Protein AF-A0A2G6ZPL3-F1 (afdb_monomer_lite)

pLDDT: mean 75.91, std 15.2, range [48.44, 95.06]

Foldseek 3Di:
DVVVVVVVVVVVVVVVCVVVVVVVPPPPPPVPPFDDADPQWFFPRHHDDGPNPNRRVRSVVLVVLLVVLVVVLVVLVVVLVVVLVVLVVCVVVVVDDPVVSVVSVVVSVVVSVVSVVVSVVSSVNRD

Structure (mmCIF, N/CA/C/O backbone):
data_AF-A0A2G6ZPL3-F1
#
_entry.id   AF-A0A2G6ZPL3-F1
#
loop_
_atom_site.group_PDB
_atom_site.id
_atom_site.type_symbol
_atom_site.label_atom_id
_atom_site.label_alt_id
_atom_site.label_comp_id
_atom_site.label_asym_id
_atom_site.label_entity_id
_atom_site.label_seq_id
_atom_site.pdbx_PDB_ins_code
_atom_site.Cartn_x
_atom_site.Cartn_y
_atom_site.Cartn_z
_atom_site.occupancy
_atom_site.B_iso_or_equiv
_atom_site.auth_seq_id
_atom_site.auth_comp_id
_atom_site.auth_asym_id
_atom_site.auth_atom_id
_atom_site.pdbx_PDB_model_num
ATOM 1 N N . MET A 1 1 ? 60.387 -8.030 -65.014 1.00 51.41 1 MET A N 1
ATOM 2 C CA . MET A 1 1 ? 58.909 -7.873 -65.003 1.00 51.41 1 MET A CA 1
ATOM 3 C C . MET A 1 1 ? 58.119 -8.846 -64.112 1.00 51.41 1 MET A C 1
ATOM 5 O O . MET A 1 1 ? 57.005 -8.502 -63.753 1.00 51.41 1 MET A O 1
ATOM 9 N N . LYS A 1 2 ? 58.631 -10.016 -63.683 1.00 51.41 2 LYS A N 1
ATOM 10 C CA . LYS A 1 2 ? 57.826 -10.998 -62.907 1.00 51.41 2 LYS A CA 1
ATOM 11 C C . LYS A 1 2 ? 57.528 -10.635 -61.433 1.00 51.41 2 LYS A C 1
ATOM 13 O O . LYS A 1 2 ? 56.590 -11.180 -60.862 1.00 51.41 2 LYS A O 1
ATOM 18 N N . LYS A 1 3 ? 58.285 -9.718 -60.810 1.00 51.00 3 LYS A N 1
ATOM 19 C CA . LYS A 1 3 ? 58.108 -9.339 -59.386 1.00 51.00 3 LYS A CA 1
ATOM 20 C C . LYS A 1 3 ? 56.883 -8.444 -59.133 1.00 51.00 3 LYS A C 1
ATOM 22 O O . LYS A 1 3 ? 56.244 -8.581 -58.097 1.00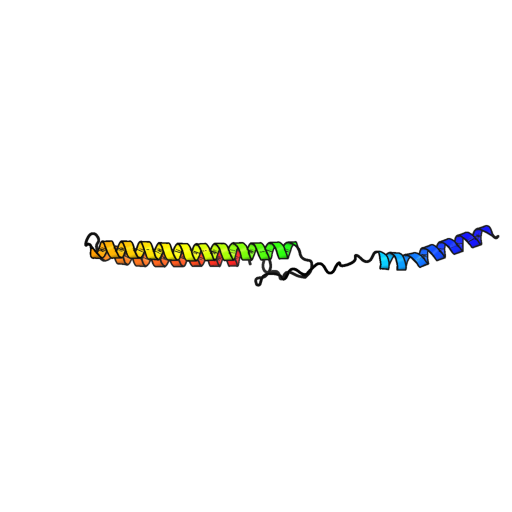 51.00 3 LYS A O 1
ATOM 27 N N . HIS A 1 4 ? 56.517 -7.587 -60.090 1.00 49.19 4 HIS A N 1
ATOM 28 C CA . HIS A 1 4 ? 55.353 -6.699 -59.961 1.00 49.19 4 HIS A CA 1
ATOM 29 C C . HIS A 1 4 ? 54.017 -7.442 -60.110 1.00 49.19 4 HIS A C 1
ATOM 31 O O . HIS A 1 4 ? 53.054 -7.095 -59.437 1.00 49.19 4 HIS A O 1
ATOM 37 N N . LEU A 1 5 ? 53.983 -8.524 -60.896 1.00 51.72 5 LEU A N 1
ATOM 38 C CA . LEU A 1 5 ? 52.775 -9.330 -61.113 1.00 51.72 5 LEU A CA 1
ATOM 39 C C . LEU A 1 5 ? 52.340 -10.124 -59.864 1.00 51.72 5 LEU A C 1
ATOM 41 O O . LEU A 1 5 ? 51.147 -10.299 -59.641 1.00 51.72 5 LEU A O 1
ATOM 45 N N . ARG A 1 6 ? 53.275 -10.548 -58.996 1.00 50.75 6 ARG A N 1
ATOM 46 C CA . ARG A 1 6 ? 52.929 -11.224 -57.725 1.00 50.75 6 ARG A CA 1
ATOM 47 C C . ARG A 1 6 ? 52.302 -10.284 -56.691 1.00 50.75 6 ARG A C 1
ATOM 49 O O . ARG A 1 6 ? 51.417 -10.712 -55.960 1.00 50.75 6 ARG A O 1
ATOM 56 N N . LYS A 1 7 ? 52.740 -9.020 -56.643 1.00 51.88 7 LYS A N 1
ATOM 57 C CA . LYS A 1 7 ? 52.257 -8.020 -55.671 1.00 51.88 7 LYS A CA 1
ATOM 58 C C . LYS A 1 7 ? 50.809 -7.588 -55.953 1.00 51.88 7 LYS A C 1
ATOM 60 O O . LYS A 1 7 ? 50.074 -7.258 -55.029 1.00 51.88 7 LYS A O 1
ATOM 65 N N . ILE A 1 8 ? 50.402 -7.639 -57.224 1.00 53.78 8 ILE A N 1
ATOM 66 C CA . ILE A 1 8 ? 49.030 -7.360 -57.671 1.00 53.78 8 ILE A CA 1
ATOM 67 C C . ILE A 1 8 ? 48.083 -8.492 -57.232 1.00 53.78 8 ILE A C 1
ATOM 69 O O . ILE A 1 8 ? 47.030 -8.217 -56.664 1.00 53.78 8 ILE A O 1
ATOM 73 N N . ASN A 1 9 ? 48.493 -9.760 -57.370 1.00 54.69 9 ASN A N 1
ATOM 74 C CA . ASN A 1 9 ? 47.683 -10.907 -56.933 1.00 54.69 9 ASN A CA 1
ATOM 75 C C . ASN A 1 9 ? 47.433 -10.949 -55.415 1.00 54.69 9 ASN A C 1
ATOM 77 O O . ASN A 1 9 ? 46.347 -11.335 -54.992 1.00 54.69 9 ASN A O 1
ATOM 81 N N . SER A 1 10 ? 48.400 -10.536 -54.587 1.00 55.47 10 SER A N 1
ATOM 82 C CA . SER A 1 10 ? 48.217 -10.495 -53.127 1.00 55.47 10 SER A CA 1
ATOM 83 C C . SER A 1 10 ? 47.252 -9.398 -52.665 1.00 55.47 10 SER A C 1
ATOM 85 O O . SER A 1 10 ? 46.570 -9.590 -51.665 1.00 55.47 10 SER A O 1
ATOM 87 N N . GLY A 1 11 ? 47.168 -8.275 -53.392 1.00 56.56 11 GLY A N 1
ATOM 88 C CA . GLY A 1 11 ? 46.232 -7.185 -53.085 1.00 56.56 11 GLY A CA 1
ATOM 89 C C . GLY A 1 11 ? 44.782 -7.525 -53.445 1.00 56.56 11 GLY A C 1
ATOM 90 O O . GLY A 1 11 ? 43.857 -7.175 -52.716 1.00 56.56 11 GLY A O 1
ATOM 91 N N . ILE A 1 12 ? 44.582 -8.277 -54.531 1.00 55.62 12 ILE A N 1
ATOM 92 C CA . ILE A 1 12 ? 43.256 -8.766 -54.938 1.00 55.62 12 ILE A CA 1
ATOM 93 C C . ILE A 1 12 ? 42.764 -9.847 -53.963 1.00 55.62 12 ILE A C 1
ATOM 95 O O . ILE A 1 12 ? 41.600 -9.831 -53.569 1.00 55.62 12 ILE A O 1
ATOM 99 N N . ALA A 1 13 ? 43.656 -10.729 -53.496 1.00 56.25 13 ALA A N 1
ATOM 100 C CA . ALA A 1 13 ? 43.330 -11.735 -52.484 1.00 56.25 13 ALA A CA 1
ATOM 101 C C . ALA A 1 13 ? 42.927 -11.113 -51.131 1.00 56.25 13 ALA A C 1
ATOM 103 O O . ALA A 1 13 ? 41.992 -11.591 -50.494 1.00 56.25 13 ALA A O 1
ATOM 104 N N . SER A 1 14 ? 43.577 -10.021 -50.709 1.00 58.16 14 SER A N 1
ATOM 105 C CA . SER A 1 14 ? 43.225 -9.320 -49.465 1.00 58.16 14 SER A CA 1
ATOM 106 C C . SER A 1 14 ? 41.901 -8.555 -49.551 1.00 58.16 14 SER A C 1
ATOM 108 O O . SER A 1 14 ? 41.171 -8.493 -48.567 1.00 58.16 14 SER A O 1
ATOM 110 N N . ILE A 1 15 ? 41.559 -8.008 -50.723 1.00 61.19 15 ILE A N 1
ATOM 111 C CA . ILE A 1 15 ? 40.279 -7.312 -50.942 1.00 61.19 15 ILE A CA 1
ATOM 112 C C . ILE A 1 15 ? 39.121 -8.317 -51.031 1.00 61.19 15 ILE A C 1
ATOM 114 O O . ILE A 1 15 ? 38.041 -8.051 -50.514 1.00 61.19 15 ILE A O 1
ATOM 118 N N . ALA A 1 16 ? 39.350 -9.498 -51.613 1.00 60.44 16 ALA A N 1
ATOM 119 C CA . ALA A 1 16 ? 38.356 -10.569 -51.678 1.00 60.44 16 ALA A CA 1
ATOM 120 C C . ALA A 1 16 ? 38.051 -11.207 -50.306 1.00 60.44 16 ALA A C 1
ATOM 122 O O . ALA A 1 16 ? 36.940 -11.688 -50.093 1.00 60.44 16 ALA A O 1
ATOM 123 N N . LEU A 1 17 ? 39.001 -11.181 -49.359 1.00 58.72 17 LEU A N 1
ATOM 124 C CA . LEU A 1 17 ? 38.780 -11.651 -47.984 1.00 58.72 17 LEU A CA 1
ATOM 125 C C . LEU A 1 17 ? 38.051 -10.637 -47.089 1.00 58.72 17 LEU A C 1
ATOM 127 O O . LEU A 1 17 ? 37.469 -11.036 -46.082 1.00 58.72 17 LEU A O 1
ATOM 131 N N . ALA A 1 18 ? 38.063 -9.348 -47.435 1.00 61.69 18 ALA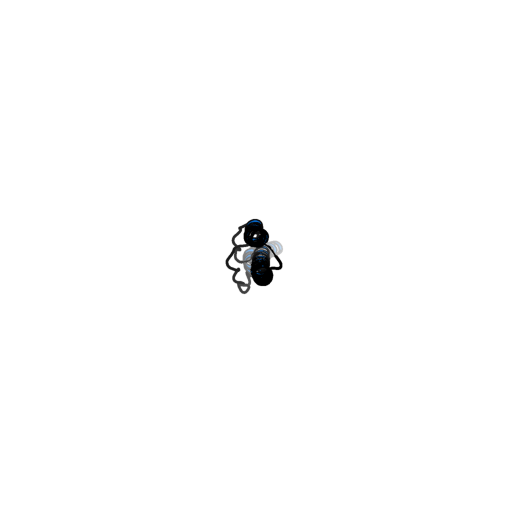 A N 1
ATOM 132 C CA . ALA A 1 18 ? 37.425 -8.294 -46.648 1.00 61.69 18 ALA A CA 1
ATOM 133 C C . ALA A 1 18 ? 35.905 -8.492 -46.44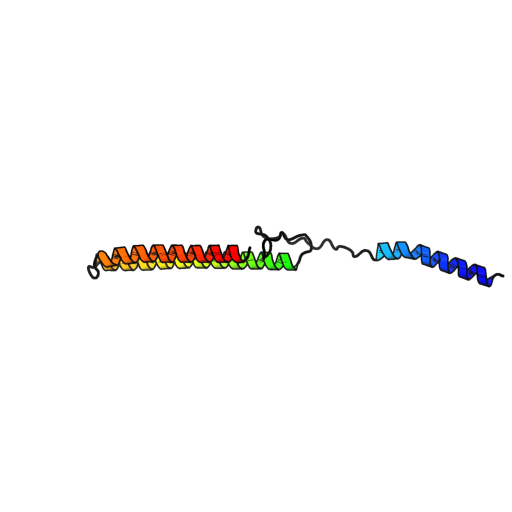0 1.00 61.69 18 ALA A C 1
ATOM 135 O O . ALA A 1 18 ? 35.468 -8.390 -45.295 1.00 61.69 18 ALA A O 1
ATOM 136 N N . PRO A 1 19 ? 35.084 -8.833 -47.458 1.00 62.38 19 PRO A N 1
ATOM 137 C CA . PRO A 1 19 ? 33.656 -9.080 -47.244 1.00 62.38 19 PRO A CA 1
ATOM 138 C C . PRO A 1 19 ? 33.390 -10.358 -46.438 1.00 62.38 19 PRO A C 1
ATOM 140 O O . PRO A 1 19 ? 32.460 -10.390 -45.641 1.00 62.38 19 PRO A O 1
ATOM 143 N N . VAL A 1 20 ? 34.228 -11.392 -46.578 1.00 63.47 20 VAL A N 1
ATOM 144 C CA . VAL A 1 20 ? 34.102 -12.641 -45.804 1.00 63.47 20 VAL A CA 1
ATOM 145 C C . VAL A 1 20 ? 34.439 -12.406 -44.333 1.00 63.47 20 VAL A C 1
ATOM 147 O O . VAL A 1 20 ? 33.736 -12.901 -43.459 1.00 63.47 20 VAL A O 1
ATOM 150 N N . ALA A 1 21 ? 35.464 -11.600 -44.048 1.00 61.91 21 ALA A N 1
ATOM 151 C CA . ALA A 1 21 ? 35.793 -11.177 -42.692 1.00 61.91 21 ALA A CA 1
ATOM 152 C C . ALA A 1 21 ? 34.707 -10.269 -42.090 1.00 61.91 21 ALA A C 1
ATOM 154 O O . ALA A 1 21 ? 34.434 -10.376 -40.902 1.00 61.91 21 ALA A O 1
ATOM 155 N N . LEU A 1 22 ? 34.051 -9.427 -42.898 1.00 60.91 22 LEU A N 1
ATOM 156 C CA . LEU A 1 22 ? 32.946 -8.573 -42.448 1.00 60.91 22 LEU A CA 1
ATOM 157 C C . LEU A 1 22 ? 31.685 -9.386 -42.103 1.00 60.91 22 LEU A C 1
ATOM 159 O O . LEU A 1 22 ? 30.995 -9.063 -41.142 1.00 60.91 22 LEU A O 1
ATOM 163 N N . ILE A 1 23 ? 31.413 -10.460 -42.854 1.00 61.31 23 ILE A N 1
ATOM 164 C CA . ILE A 1 23 ? 30.313 -11.398 -42.579 1.00 61.31 23 ILE A CA 1
ATOM 165 C C . ILE A 1 23 ? 30.663 -12.317 -41.400 1.00 61.31 23 ILE A C 1
ATOM 167 O O . ILE A 1 23 ? 29.806 -12.592 -40.574 1.00 61.31 23 ILE A O 1
ATOM 171 N N . ALA A 1 24 ? 31.917 -12.755 -41.261 1.00 61.03 24 ALA A N 1
ATOM 172 C CA . ALA A 1 24 ? 32.365 -13.550 -40.113 1.00 61.03 24 ALA A CA 1
ATOM 173 C C . ALA A 1 24 ? 32.475 -12.728 -38.814 1.00 61.03 24 ALA A C 1
ATOM 175 O O . ALA A 1 24 ? 32.397 -13.288 -37.724 1.00 61.03 24 ALA A O 1
ATOM 176 N N . ALA A 1 25 ? 32.643 -11.407 -38.929 1.00 57.94 25 ALA A N 1
ATOM 177 C CA . ALA A 1 25 ? 32.632 -10.455 -37.822 1.00 57.94 25 ALA A CA 1
ATOM 178 C C . ALA A 1 25 ? 31.235 -9.884 -37.534 1.00 57.94 25 ALA A C 1
ATOM 180 O O . ALA A 1 25 ? 31.118 -8.961 -36.725 1.00 57.94 25 ALA A O 1
ATOM 181 N N . SER A 1 26 ? 30.172 -10.415 -38.156 1.00 49.84 26 SER A N 1
ATOM 182 C CA . SER A 1 26 ? 28.824 -10.136 -37.669 1.00 49.84 26 SER A CA 1
ATOM 183 C C . SER A 1 26 ? 28.771 -10.575 -36.204 1.00 49.84 26 SER A C 1
ATOM 185 O O . SER A 1 26 ? 29.092 -11.739 -35.932 1.00 49.84 26 SER A O 1
ATOM 187 N N . PRO A 1 27 ? 28.411 -9.691 -35.255 1.00 56.69 27 PRO A N 1
ATOM 188 C CA . PRO A 1 27 ? 28.210 -10.116 -33.886 1.00 56.69 27 PRO A CA 1
ATOM 189 C C . PRO A 1 27 ? 27.131 -11.185 -33.953 1.00 56.69 27 PRO A C 1
ATOM 191 O O . PRO A 1 27 ? 26.015 -10.921 -34.402 1.00 56.69 27 PRO A O 1
ATOM 194 N N . ALA A 1 28 ? 27.493 -12.416 -33.597 1.00 55.31 28 ALA A N 1
ATOM 195 C CA . ALA A 1 28 ? 26.512 -13.451 -33.380 1.00 55.31 28 ALA A CA 1
ATOM 196 C C . ALA A 1 28 ? 25.587 -12.892 -32.301 1.00 55.31 28 ALA A C 1
ATOM 198 O O . ALA A 1 28 ? 25.949 -12.853 -31.123 1.00 55.31 28 ALA A O 1
ATOM 199 N N . PHE A 1 29 ? 24.415 -12.407 -32.713 1.00 53.38 29 PHE A N 1
ATOM 200 C CA . PHE A 1 29 ? 23.262 -12.307 -31.846 1.00 53.38 29 PHE A CA 1
ATOM 201 C C . PHE A 1 29 ? 22.975 -13.747 -31.446 1.00 53.38 29 PHE A C 1
ATOM 203 O O . PHE A 1 29 ? 22.200 -14.458 -32.080 1.00 53.38 29 PHE A O 1
ATOM 210 N N . SER A 1 30 ? 23.716 -14.208 -30.436 1.00 48.44 30 SER A N 1
ATOM 211 C CA . SER A 1 30 ? 23.308 -15.302 -29.588 1.00 48.44 30 SER A CA 1
ATOM 212 C C . SER A 1 30 ? 21.866 -14.971 -29.267 1.00 48.44 30 SER A C 1
ATOM 214 O O . SER A 1 30 ? 21.611 -13.918 -28.675 1.00 48.44 30 SER A O 1
ATOM 216 N N . ALA A 1 31 ? 20.939 -15.780 -29.782 1.00 56.44 31 ALA A N 1
ATOM 217 C CA . ALA A 1 31 ? 19.546 -15.762 -29.385 1.00 56.44 31 ALA A CA 1
ATOM 218 C C . ALA A 1 31 ? 19.545 -16.126 -27.901 1.00 56.44 31 ALA A C 1
ATOM 220 O O . ALA A 1 31 ? 19.390 -17.281 -27.506 1.00 56.44 31 ALA A O 1
ATOM 221 N N . LEU A 1 32 ? 19.902 -15.131 -27.095 1.00 54.31 32 LEU A N 1
ATOM 222 C CA . LEU A 1 32 ? 20.017 -15.232 -25.668 1.00 54.31 32 LEU A CA 1
ATOM 223 C C . LEU A 1 32 ? 18.598 -15.553 -25.216 1.00 54.31 32 LEU A C 1
ATOM 225 O O . LEU A 1 32 ? 17.680 -14.868 -25.675 1.00 54.31 32 LEU A O 1
ATOM 229 N N . PRO A 1 33 ? 18.400 -16.598 -24.396 1.00 59.53 33 PRO A N 1
ATOM 230 C CA . PRO A 1 33 ? 17.085 -16.957 -23.895 1.00 59.53 33 PRO A CA 1
ATOM 231 C C . PRO A 1 33 ? 16.332 -15.694 -23.482 1.00 59.53 33 PRO A C 1
ATOM 233 O O . PRO A 1 33 ? 16.777 -14.954 -22.603 1.00 59.53 33 PRO A O 1
ATOM 236 N N . THR A 1 34 ? 15.248 -15.397 -24.194 1.00 59.22 34 THR A N 1
ATOM 237 C CA . THR A 1 34 ? 14.510 -14.149 -24.031 1.00 59.22 34 THR A CA 1
ATOM 238 C C . THR A 1 34 ? 13.781 -14.233 -22.703 1.00 59.22 34 THR A C 1
ATOM 240 O O . THR A 1 34 ? 12.797 -14.964 -22.565 1.00 59.22 34 THR A O 1
ATOM 243 N N . ILE A 1 35 ? 14.291 -13.533 -21.695 1.00 63.81 35 ILE A N 1
ATOM 244 C CA . ILE A 1 35 ? 13.603 -13.422 -20.415 1.00 63.81 35 ILE A CA 1
ATOM 245 C C . ILE A 1 35 ? 12.344 -12.603 -20.677 1.00 63.81 35 ILE A C 1
ATOM 247 O O . ILE A 1 35 ? 12.426 -11.445 -21.089 1.00 63.81 35 ILE A O 1
ATOM 251 N N . GLN A 1 36 ? 11.179 -13.221 -20.487 1.00 67.31 36 GLN A N 1
ATOM 252 C CA . GLN A 1 36 ? 9.911 -12.535 -20.689 1.00 67.31 36 GLN A CA 1
ATOM 253 C C . GLN A 1 36 ? 9.801 -11.393 -19.673 1.00 67.31 36 GLN A C 1
ATOM 255 O O . GLN A 1 36 ? 9.872 -11.649 -18.466 1.00 67.31 36 GLN A O 1
ATOM 260 N N . PRO A 1 37 ? 9.637 -10.141 -20.126 1.00 66.25 37 PRO A N 1
ATOM 261 C CA . PRO A 1 37 ? 9.502 -9.033 -19.207 1.00 66.25 37 PRO A CA 1
ATOM 262 C C . PRO A 1 37 ? 8.192 -9.149 -18.420 1.00 66.25 37 PRO A C 1
ATOM 264 O O . PRO A 1 37 ? 7.167 -9.564 -18.974 1.00 66.25 37 PRO A O 1
ATOM 267 N N . PRO A 1 38 ? 8.197 -8.789 -17.128 1.00 65.56 38 PRO A N 1
ATOM 268 C CA . PRO A 1 38 ? 6.983 -8.776 -16.331 1.00 65.56 38 PRO A CA 1
ATOM 269 C C . PRO A 1 38 ? 5.956 -7.788 -16.906 1.00 65.56 38 PRO A C 1
ATOM 271 O O . PRO A 1 38 ? 6.303 -6.722 -17.421 1.00 65.56 38 PRO A O 1
ATOM 274 N N . ALA A 1 39 ? 4.672 -8.142 -16.805 1.00 63.53 39 ALA A N 1
ATOM 275 C CA . ALA A 1 39 ? 3.578 -7.269 -17.217 1.00 63.53 39 ALA A CA 1
ATOM 276 C C . ALA A 1 39 ? 3.614 -5.979 -16.375 1.00 63.53 39 ALA A C 1
ATOM 278 O O . ALA A 1 39 ? 3.422 -6.031 -15.162 1.00 63.53 39 ALA A O 1
ATOM 279 N N . GLY A 1 40 ? 3.898 -4.832 -17.005 1.00 61.69 40 GLY A N 1
ATOM 280 C CA . GLY A 1 40 ? 3.999 -3.543 -16.303 1.00 61.69 40 GLY A CA 1
ATOM 281 C C . GLY A 1 40 ? 5.051 -2.554 -16.819 1.00 61.69 40 GLY A C 1
ATOM 282 O O . GLY A 1 40 ? 5.093 -1.432 -16.308 1.00 61.69 40 GLY A O 1
ATOM 283 N N . GLY A 1 41 ? 5.859 -2.927 -17.820 1.00 66.69 41 GLY A N 1
ATOM 284 C CA . GLY A 1 41 ? 6.888 -2.053 -18.408 1.00 66.69 41 GLY A CA 1
ATOM 285 C C . GLY A 1 41 ? 8.117 -1.858 -17.510 1.00 66.69 41 GLY A C 1
ATOM 286 O O . GLY A 1 41 ? 8.147 -2.325 -16.369 1.00 66.69 41 GLY A O 1
ATOM 287 N N . SER A 1 42 ? 9.146 -1.184 -18.026 1.00 64.31 42 SER A N 1
ATOM 288 C CA . SER A 1 42 ? 10.327 -0.794 -17.248 1.00 64.31 42 SER A CA 1
ATOM 289 C C . SER A 1 42 ? 10.037 0.419 -16.352 1.00 64.31 42 SER A C 1
ATOM 291 O O . SER A 1 42 ? 8.947 1.000 -16.369 1.00 64.31 42 SER A O 1
ATOM 293 N N . ILE A 1 43 ? 11.013 0.784 -15.518 1.00 63.25 43 ILE A N 1
ATOM 294 C CA . ILE A 1 43 ? 10.962 2.023 -14.731 1.00 63.25 43 ILE A CA 1
ATOM 295 C C . ILE A 1 43 ? 10.984 3.224 -15.687 1.00 63.25 43 ILE A C 1
ATOM 297 O O . ILE A 1 43 ? 11.825 3.269 -16.584 1.00 63.25 43 ILE A O 1
ATOM 301 N N . GLY A 1 44 ? 10.069 4.180 -15.490 1.00 65.25 44 GLY A N 1
ATOM 302 C CA . GLY A 1 44 ? 9.905 5.355 -16.359 1.00 65.25 44 GLY A CA 1
ATOM 303 C C . GLY A 1 44 ? 8.995 5.143 -17.576 1.00 65.25 44 GLY A C 1
ATOM 304 O O . GLY A 1 44 ? 9.067 5.910 -18.535 1.00 65.25 44 GLY A O 1
ATOM 305 N N . GLY A 1 45 ? 8.187 4.079 -17.582 1.00 64.38 45 GLY A N 1
ATOM 306 C CA . GLY A 1 45 ? 7.062 3.922 -18.517 1.00 64.38 45 GLY A CA 1
ATOM 307 C C . GLY A 1 45 ? 7.432 3.345 -19.876 1.00 64.38 45 GLY A C 1
ATOM 308 O O . GLY A 1 45 ? 6.570 3.174 -20.739 1.00 64.38 45 GLY A O 1
ATOM 309 N N . GLY A 1 46 ? 8.708 3.014 -20.065 1.00 65.25 46 GLY A N 1
ATOM 310 C CA . GLY A 1 46 ? 9.213 2.386 -21.276 1.00 65.25 46 GLY A CA 1
ATOM 311 C C . GLY A 1 46 ? 8.768 0.930 -21.423 1.00 65.25 46 GLY A C 1
ATOM 312 O O . GLY A 1 46 ? 8.556 0.198 -20.453 1.00 65.25 46 GLY A O 1
ATOM 313 N N . THR A 1 47 ? 8.654 0.475 -22.668 1.00 64.19 47 THR A N 1
ATOM 314 C CA . THR A 1 47 ? 8.533 -0.952 -22.981 1.00 64.19 47 THR A CA 1
ATOM 315 C C . THR A 1 47 ? 9.924 -1.569 -23.047 1.00 64.19 47 THR A C 1
ATOM 317 O O . THR A 1 47 ? 10.786 -1.060 -23.760 1.00 64.19 47 THR A O 1
ATOM 320 N N . THR A 1 48 ? 10.143 -2.686 -22.361 1.00 62.38 48 THR A N 1
ATOM 321 C CA . THR A 1 48 ? 11.391 -3.451 -22.470 1.00 62.38 48 THR A CA 1
ATOM 322 C C . THR A 1 48 ? 11.460 -4.141 -23.828 1.00 62.38 48 THR A C 1
ATOM 324 O O . THR A 1 48 ? 10.653 -5.029 -24.107 1.00 62.38 48 THR A O 1
ATOM 327 N N . GLN A 1 49 ? 12.401 -3.718 -24.673 1.00 63.19 49 GLN A N 1
ATOM 328 C CA . GLN A 1 49 ? 12.704 -4.377 -25.945 1.00 63.19 49 GLN A CA 1
ATOM 329 C C . GLN A 1 49 ? 13.621 -5.592 -25.729 1.00 63.19 49 GLN A C 1
ATOM 331 O O . GLN A 1 49 ? 14.335 -5.680 -24.727 1.00 63.19 49 GLN A O 1
ATOM 336 N N . GLU A 1 50 ? 13.618 -6.533 -26.676 1.00 59.06 50 GLU A N 1
ATOM 337 C CA . GLU A 1 50 ? 14.566 -7.653 -26.677 1.00 59.06 50 GLU A CA 1
ATOM 338 C C . GLU A 1 50 ? 16.012 -7.136 -26.666 1.00 59.06 50 GLU A C 1
ATOM 340 O O . GLU A 1 50 ? 16.412 -6.348 -27.520 1.00 59.06 50 GLU A O 1
ATOM 345 N N . GLY A 1 51 ? 16.795 -7.577 -25.676 1.00 60.69 51 GLY A N 1
ATOM 346 C CA . GLY A 1 51 ? 18.195 -7.176 -25.493 1.00 60.69 51 GLY A CA 1
ATOM 347 C C . GLY A 1 51 ? 18.428 -6.008 -24.524 1.00 60.69 51 GLY A C 1
ATOM 348 O O . GLY A 1 51 ? 19.580 -5.750 -24.178 1.00 60.69 51 GLY A O 1
ATOM 349 N N . ASP A 1 52 ? 17.379 -5.344 -24.022 1.00 70.06 52 ASP A N 1
ATOM 350 C CA . ASP A 1 52 ? 17.507 -4.285 -23.010 1.00 70.06 52 ASP A CA 1
ATOM 351 C C . ASP A 1 52 ? 17.560 -4.858 -21.582 1.00 70.06 52 ASP A C 1
ATOM 353 O O . ASP A 1 52 ? 16.556 -4.985 -20.875 1.00 70.06 52 ASP A O 1
ATOM 357 N N . ILE A 1 53 ? 18.772 -5.218 -21.151 1.00 72.56 53 ILE A N 1
ATOM 358 C CA . ILE A 1 53 ? 19.023 -5.792 -19.821 1.00 72.56 53 ILE A CA 1
ATOM 359 C C . ILE A 1 53 ? 18.717 -4.775 -18.707 1.00 72.56 53 ILE A C 1
ATOM 361 O O . ILE A 1 53 ? 18.209 -5.163 -17.653 1.00 72.56 53 ILE A O 1
ATOM 365 N N . LEU A 1 54 ? 18.979 -3.477 -18.919 1.00 74.38 54 LEU A N 1
ATOM 366 C CA . LEU A 1 54 ? 18.708 -2.449 -17.906 1.00 74.38 54 LEU A CA 1
ATOM 367 C C . LEU A 1 54 ? 17.205 -2.220 -17.732 1.00 74.38 54 LEU A C 1
ATOM 369 O O . LEU A 1 54 ? 16.724 -2.170 -16.597 1.00 74.38 54 LEU A O 1
ATOM 373 N N . GLY A 1 55 ? 16.457 -2.135 -18.832 1.00 74.38 55 GLY A N 1
ATOM 374 C CA . GLY A 1 55 ? 15.003 -2.030 -18.788 1.00 74.38 55 GLY A CA 1
ATOM 375 C C . GLY A 1 55 ? 14.362 -3.236 -18.104 1.00 74.38 55 GLY A C 1
ATOM 376 O O . GLY A 1 55 ? 13.437 -3.072 -17.306 1.00 74.38 55 GLY A O 1
ATOM 377 N N . LEU A 1 56 ? 14.886 -4.440 -18.353 1.00 76.75 56 LEU A N 1
ATOM 378 C CA . LEU A 1 56 ? 14.400 -5.676 -17.745 1.00 76.75 56 LEU A CA 1
ATOM 379 C C . LEU A 1 56 ? 14.632 -5.712 -16.225 1.00 76.75 56 LEU A C 1
ATOM 381 O O . LEU A 1 56 ? 13.713 -6.036 -15.472 1.00 76.75 56 LEU A O 1
ATOM 385 N N . ILE A 1 57 ? 15.824 -5.325 -15.755 1.00 77.38 57 ILE A N 1
ATOM 386 C CA . ILE A 1 57 ? 16.119 -5.203 -14.316 1.00 77.38 57 ILE A CA 1
ATOM 387 C C . ILE A 1 57 ? 15.187 -4.169 -13.667 1.00 77.38 57 ILE A C 1
ATOM 389 O O . ILE A 1 57 ? 14.627 -4.429 -12.600 1.00 77.38 57 ILE A O 1
ATOM 393 N N . GLY A 1 58 ? 14.967 -3.028 -14.327 1.00 76.50 58 GLY A N 1
ATOM 394 C CA . GLY A 1 58 ? 14.014 -2.016 -13.873 1.00 76.50 58 GLY A CA 1
ATOM 395 C C . GLY A 1 58 ? 12.590 -2.567 -13.751 1.00 76.50 58 GLY A C 1
ATOM 396 O O . GLY A 1 58 ? 11.932 -2.354 -12.735 1.00 76.50 58 GLY A O 1
ATOM 397 N N . ALA A 1 59 ? 12.128 -3.337 -14.736 1.00 79.50 59 ALA A N 1
ATOM 398 C CA . ALA A 1 59 ? 10.797 -3.940 -14.723 1.00 79.50 59 ALA A CA 1
ATOM 399 C C . ALA A 1 59 ? 10.603 -4.912 -13.539 1.00 79.50 59 ALA A C 1
ATOM 401 O O . ALA A 1 59 ? 9.580 -4.865 -12.851 1.00 79.50 59 ALA A O 1
ATOM 402 N N . TYR A 1 60 ? 11.605 -5.746 -13.234 1.00 81.31 60 TYR A N 1
ATOM 403 C CA . TYR A 1 60 ? 11.563 -6.626 -12.059 1.00 81.31 60 TYR A CA 1
ATOM 404 C C . TYR A 1 60 ? 11.614 -5.859 -10.736 1.00 81.31 60 TYR A C 1
ATOM 406 O O . TYR A 1 60 ? 10.915 -6.226 -9.790 1.00 81.31 60 TYR A O 1
ATOM 414 N N . LEU A 1 61 ? 12.387 -4.774 -10.664 1.00 83.00 61 LEU A N 1
ATOM 415 C CA . LEU A 1 61 ? 12.430 -3.918 -9.481 1.00 83.00 61 LEU A CA 1
ATOM 416 C C . LEU A 1 61 ? 11.074 -3.238 -9.236 1.00 83.00 61 LEU A C 1
ATOM 418 O O . LEU A 1 61 ? 10.578 -3.238 -8.108 1.00 83.00 61 LEU A O 1
ATOM 422 N N . LYS A 1 62 ? 10.435 -2.728 -10.297 1.00 82.56 62 LYS A N 1
ATOM 423 C CA . LYS A 1 62 ? 9.091 -2.136 -10.244 1.00 82.56 62 LYS A CA 1
ATOM 424 C C . LYS A 1 62 ? 8.054 -3.125 -9.725 1.00 82.56 62 LYS A C 1
ATOM 426 O O . LYS A 1 62 ? 7.263 -2.799 -8.835 1.00 82.56 62 LYS A O 1
ATOM 431 N N . LEU A 1 63 ? 8.090 -4.352 -10.236 1.00 84.00 63 LEU A N 1
ATOM 432 C CA . LEU A 1 63 ? 7.220 -5.427 -9.774 1.00 84.00 63 LEU A CA 1
ATOM 433 C C . LEU A 1 63 ? 7.494 -5.785 -8.302 1.00 84.00 63 LEU A C 1
ATOM 435 O O . LEU A 1 63 ? 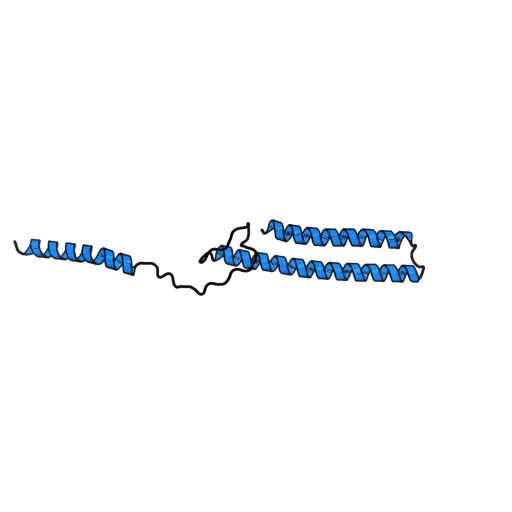6.550 -5.943 -7.530 1.00 84.00 63 LEU A O 1
ATOM 439 N N . GLY A 1 64 ? 8.762 -5.818 -7.882 1.00 84.56 64 GLY A N 1
ATOM 440 C CA . GLY A 1 64 ? 9.151 -6.032 -6.486 1.00 84.56 64 GLY A CA 1
ATOM 441 C C . GLY A 1 64 ? 8.544 -5.001 -5.529 1.00 84.56 64 GLY A C 1
ATOM 442 O O . GLY A 1 64 ? 7.895 -5.373 -4.552 1.00 84.56 64 GLY A O 1
ATOM 443 N N . PHE A 1 65 ? 8.675 -3.706 -5.833 1.00 85.50 65 PHE A N 1
ATOM 444 C CA . PHE A 1 65 ? 8.067 -2.643 -5.021 1.00 85.50 65 PHE A CA 1
ATOM 445 C C . PHE A 1 65 ? 6.539 -2.701 -5.010 1.00 85.50 65 PHE A C 1
ATOM 447 O O . PHE A 1 65 ? 5.927 -2.477 -3.967 1.00 85.50 65 PHE A O 1
ATOM 454 N N . THR A 1 66 ? 5.922 -3.054 -6.138 1.00 86.56 66 THR A N 1
ATOM 455 C CA . THR A 1 66 ? 4.463 -3.208 -6.228 1.00 86.56 66 THR A CA 1
ATOM 456 C C . THR A 1 66 ? 3.967 -4.310 -5.289 1.00 86.56 66 THR A C 1
ATOM 458 O O . THR A 1 66 ? 3.010 -4.109 -4.543 1.00 86.56 66 THR A O 1
ATOM 461 N N . ILE A 1 67 ? 4.650 -5.459 -5.265 1.00 87.25 67 ILE A N 1
ATOM 462 C CA . ILE A 1 67 ? 4.315 -6.573 -4.369 1.00 87.25 67 ILE A CA 1
ATOM 463 C C . ILE A 1 67 ? 4.511 -6.174 -2.903 1.00 87.25 67 ILE A C 1
ATOM 465 O O . ILE A 1 67 ? 3.629 -6.427 -2.082 1.00 87.25 67 ILE A O 1
ATOM 469 N N . LEU A 1 68 ? 5.626 -5.517 -2.564 1.00 88.44 68 LEU A N 1
ATOM 470 C CA . LEU A 1 68 ? 5.870 -5.043 -1.197 1.00 88.44 68 LEU A CA 1
ATOM 471 C C . LEU A 1 68 ? 4.804 -4.039 -0.737 1.00 88.44 68 LEU A C 1
ATOM 473 O O . LEU A 1 68 ? 4.316 -4.141 0.390 1.00 88.44 68 LEU A O 1
ATOM 477 N N . GLY A 1 69 ? 4.396 -3.118 -1.613 1.00 87.75 69 GLY A N 1
ATOM 478 C CA . GLY A 1 69 ? 3.306 -2.181 -1.347 1.00 87.75 69 GLY A CA 1
ATOM 479 C C . GLY A 1 69 ? 1.978 -2.892 -1.077 1.00 87.75 69 GLY A C 1
ATOM 480 O O . GLY A 1 69 ? 1.274 -2.537 -0.132 1.00 87.75 69 GLY A O 1
ATOM 481 N N . LEU A 1 70 ? 1.664 -3.943 -1.842 1.00 89.06 70 LEU A N 1
ATOM 482 C CA . LEU A 1 70 ? 0.460 -4.752 -1.632 1.00 89.06 70 LEU A CA 1
ATOM 483 C C . LEU A 1 70 ? 0.476 -5.479 -0.281 1.00 89.06 70 LEU A C 1
ATOM 485 O O . LEU A 1 70 ? -0.523 -5.467 0.436 1.00 89.06 70 LEU A O 1
ATOM 489 N N . ILE A 1 71 ? 1.609 -6.082 0.088 1.00 92.56 71 ILE A N 1
ATOM 490 C CA . ILE A 1 71 ? 1.764 -6.770 1.379 1.00 92.56 71 ILE A CA 1
ATOM 491 C C . ILE A 1 71 ? 1.558 -5.782 2.532 1.00 92.56 71 ILE A C 1
ATOM 493 O O . ILE A 1 71 ? 0.842 -6.082 3.489 1.00 92.56 71 ILE A O 1
ATOM 497 N N . LEU A 1 72 ? 2.138 -4.584 2.426 1.00 91.00 72 LEU A N 1
ATOM 498 C CA . LEU A 1 72 ? 1.991 -3.540 3.436 1.00 91.00 72 LEU A CA 1
ATOM 499 C C . LEU A 1 72 ? 0.540 -3.048 3.530 1.00 91.00 72 LEU A C 1
ATOM 501 O O . LEU A 1 72 ? 0.027 -2.889 4.636 1.00 91.00 72 LEU A O 1
ATOM 505 N N . ALA A 1 73 ? -0.150 -2.879 2.398 1.00 90.88 73 ALA A N 1
ATOM 506 C CA . ALA A 1 73 ? -1.563 -2.503 2.377 1.00 90.88 73 ALA A CA 1
ATOM 507 C C . ALA A 1 73 ? -2.447 -3.541 3.089 1.00 90.88 73 ALA A C 1
ATOM 509 O O . ALA A 1 73 ? -3.300 -3.174 3.900 1.00 90.88 73 ALA A O 1
ATOM 510 N N . VAL A 1 74 ? -2.208 -4.834 2.849 1.00 93.00 74 VAL A N 1
ATOM 511 C CA . VAL A 1 74 ? -2.920 -5.921 3.539 1.00 93.00 74 VAL A CA 1
ATOM 512 C C . VAL A 1 74 ? -2.627 -5.896 5.041 1.00 93.00 74 VAL A C 1
ATOM 514 O O . VAL A 1 74 ? -3.552 -5.976 5.849 1.00 93.00 74 VAL A O 1
ATOM 517 N N . ALA A 1 75 ? -1.365 -5.732 5.441 1.00 93.00 75 ALA A N 1
ATOM 518 C CA . ALA A 1 75 ? -0.990 -5.662 6.852 1.00 93.00 75 ALA A CA 1
ATOM 519 C C . ALA A 1 75 ? -1.640 -4.466 7.573 1.00 93.00 75 ALA A C 1
ATOM 521 O O . ALA A 1 75 ? -2.184 -4.622 8.668 1.00 93.00 75 ALA A O 1
ATOM 522 N N . ALA A 1 76 ? -1.638 -3.288 6.945 1.00 92.25 76 ALA A N 1
ATOM 523 C CA . ALA A 1 76 ? -2.283 -2.091 7.476 1.00 92.25 76 ALA A CA 1
ATOM 524 C C . ALA A 1 76 ? -3.797 -2.283 7.631 1.00 92.25 76 ALA A C 1
ATOM 526 O O . ALA A 1 76 ? -4.362 -1.917 8.663 1.00 92.25 76 ALA A O 1
ATOM 527 N N . PHE A 1 77 ? -4.444 -2.916 6.648 1.00 92.38 77 PHE A N 1
ATOM 528 C CA . PHE A 1 77 ? -5.861 -3.258 6.727 1.00 92.38 77 PHE A CA 1
ATOM 529 C C . PHE A 1 77 ? -6.166 -4.159 7.930 1.00 92.38 77 PHE A C 1
ATOM 531 O O . PHE A 1 77 ? -7.057 -3.844 8.720 1.00 92.38 77 PHE A O 1
ATOM 538 N N . LEU A 1 78 ? -5.394 -5.234 8.126 1.00 94.56 78 LEU A N 1
ATOM 539 C CA . LEU A 1 78 ? -5.562 -6.118 9.285 1.00 94.56 78 LEU A CA 1
ATOM 540 C C . LEU A 1 78 ? -5.405 -5.352 10.605 1.00 94.56 78 LEU A C 1
ATOM 542 O O . LEU A 1 78 ? -6.214 -5.527 11.516 1.00 94.56 78 LEU A O 1
ATOM 546 N N . TYR A 1 79 ? -4.399 -4.482 10.708 1.00 93.25 79 TYR A N 1
ATOM 547 C CA . TYR A 1 79 ? -4.148 -3.711 11.926 1.00 93.25 79 TYR A CA 1
ATOM 548 C C . TYR A 1 79 ? -5.305 -2.762 12.259 1.00 93.25 79 TYR A C 1
ATOM 550 O O . TYR A 1 79 ? -5.741 -2.684 13.409 1.00 93.25 79 TYR A O 1
ATOM 558 N N . VAL A 1 80 ? -5.855 -2.091 11.244 1.00 93.56 80 VAL A N 1
ATOM 559 C CA . VAL A 1 80 ? -7.022 -1.212 11.386 1.00 93.56 80 VAL A CA 1
ATOM 560 C C . VAL A 1 80 ? -8.248 -1.983 11.876 1.00 93.56 80 VAL A C 1
ATOM 562 O O . VAL A 1 80 ? -8.951 -1.514 12.776 1.00 93.56 80 VAL A O 1
ATOM 565 N N . VAL A 1 81 ? -8.496 -3.178 11.336 1.00 92.44 81 VAL A N 1
ATOM 566 C CA . VAL A 1 81 ? -9.618 -4.025 11.767 1.00 92.44 81 VAL A CA 1
ATOM 567 C C . VAL A 1 81 ? -9.445 -4.454 13.223 1.00 92.44 81 VAL A C 1
ATOM 569 O O . VAL A 1 81 ? -10.377 -4.317 14.016 1.00 92.44 81 VAL A O 1
ATOM 572 N N . ILE A 1 82 ? -8.251 -4.910 13.608 1.00 93.06 82 ILE A N 1
ATOM 573 C CA . ILE A 1 82 ? -7.959 -5.324 14.987 1.00 93.06 82 ILE A CA 1
ATOM 574 C C . ILE A 1 82 ? -8.152 -4.153 15.960 1.00 93.06 82 ILE A C 1
ATOM 576 O O . ILE A 1 82 ? -8.819 -4.315 16.985 1.00 93.06 82 ILE A O 1
ATOM 580 N N . ALA A 1 83 ? -7.629 -2.969 15.631 1.00 91.44 83 ALA A N 1
ATOM 581 C CA . ALA A 1 83 ? -7.792 -1.764 16.443 1.00 91.44 83 ALA A CA 1
ATOM 582 C C . ALA A 1 83 ? -9.273 -1.371 16.597 1.00 91.44 83 ALA A C 1
ATOM 584 O O . ALA A 1 83 ? -9.747 -1.113 17.707 1.00 91.44 83 ALA A O 1
ATOM 585 N N . SER A 1 84 ? -10.036 -1.433 15.503 1.00 90.31 84 SER A N 1
ATOM 586 C CA . SER A 1 84 ? -11.473 -1.134 15.504 1.00 90.31 84 SER A CA 1
ATOM 587 C C . SER A 1 84 ? -12.260 -2.115 16.379 1.00 90.31 84 SER A C 1
ATOM 589 O O . SER A 1 84 ? -13.135 -1.711 17.148 1.00 90.31 84 SER A O 1
ATOM 591 N N . MET A 1 85 ? -11.919 -3.408 16.327 1.00 91.62 85 MET A N 1
ATOM 592 C CA . MET A 1 85 ? -12.529 -4.430 17.183 1.00 91.62 85 MET A CA 1
ATOM 593 C C . MET A 1 85 ? -12.220 -4.205 18.665 1.00 91.62 85 MET A C 1
ATOM 595 O O . MET A 1 85 ? -13.106 -4.375 19.504 1.00 91.62 85 MET A O 1
ATOM 599 N N . GLN A 1 86 ? -10.988 -3.824 19.010 1.00 91.44 86 GLN A N 1
ATOM 600 C CA . GLN A 1 86 ? -10.622 -3.495 20.391 1.00 91.44 86 GLN A CA 1
ATOM 601 C C . GLN A 1 86 ? -11.465 -2.326 20.910 1.00 91.44 86 GLN A C 1
ATOM 603 O O . GLN A 1 86 ? -12.067 -2.436 21.979 1.0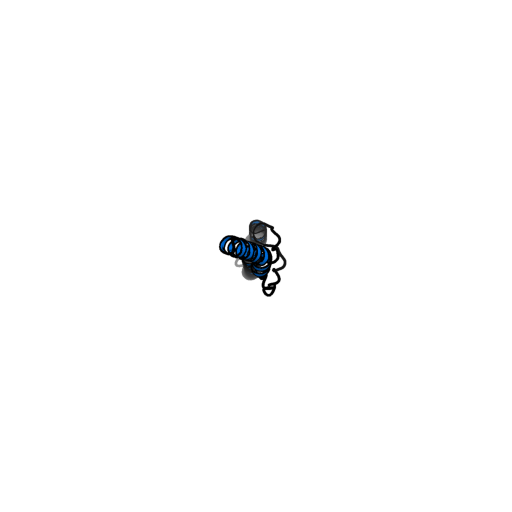0 91.44 86 GLN A O 1
ATOM 608 N N . ARG A 1 87 ? -11.620 -1.267 20.105 1.00 89.19 87 ARG A N 1
ATOM 609 C CA . ARG A 1 87 ? -12.441 -0.112 20.481 1.00 89.19 87 ARG A CA 1
ATOM 610 C C . ARG A 1 87 ? -13.915 -0.474 20.655 1.00 89.19 87 ARG A C 1
ATOM 612 O O . ARG A 1 87 ? -14.547 -0.018 21.601 1.00 89.19 87 ARG A O 1
ATOM 619 N N . TYR A 1 88 ? -14.461 -1.339 19.804 1.00 88.56 88 TYR A N 1
ATOM 620 C CA . TYR A 1 88 ? -15.828 -1.829 19.980 1.00 88.56 88 TYR A CA 1
ATOM 621 C C . TYR A 1 88 ? -16.003 -2.600 21.297 1.00 88.56 88 TYR A C 1
ATOM 623 O O . TYR A 1 88 ? -16.978 -2.392 22.019 1.00 88.56 88 TYR A O 1
ATOM 631 N N . ARG A 1 89 ? -15.035 -3.450 21.661 1.00 89.00 89 ARG A N 1
ATOM 632 C CA . ARG A 1 89 ? -15.074 -4.191 22.932 1.00 89.00 89 ARG A CA 1
ATOM 633 C C . ARG A 1 89 ? -15.059 -3.255 24.135 1.00 89.00 89 ARG A C 1
ATOM 635 O O . ARG A 1 89 ? -15.805 -3.487 25.082 1.00 89.00 89 ARG A O 1
ATOM 642 N N . ASP A 1 90 ? -14.259 -2.200 24.101 1.00 89.88 90 ASP A N 1
ATOM 643 C CA . ASP A 1 90 ? -14.223 -1.211 25.181 1.00 89.88 90 ASP A CA 1
ATOM 644 C C . ASP A 1 90 ? -15.554 -0.453 25.298 1.00 89.88 90 ASP A C 1
ATOM 646 O O . ASP A 1 90 ? -16.050 -0.226 26.400 1.00 89.88 90 ASP A O 1
ATOM 650 N N . TYR A 1 91 ? -16.211 -0.165 24.173 1.00 88.81 91 TYR A N 1
ATOM 651 C CA . TYR A 1 91 ? -17.551 0.423 24.182 1.00 88.81 91 TYR A CA 1
ATOM 652 C C . TYR A 1 91 ? -18.578 -0.506 24.836 1.00 88.81 91 TYR A C 1
ATOM 654 O O . TYR A 1 91 ? -19.328 -0.077 25.709 1.00 88.81 91 TYR A O 1
ATOM 662 N N . THR A 1 92 ? -18.561 -1.801 24.502 1.00 87.12 92 THR A N 1
ATOM 663 C CA . THR A 1 92 ? -19.472 -2.776 25.132 1.00 87.12 92 THR A CA 1
ATOM 664 C C . THR A 1 92 ? -19.226 -2.970 26.629 1.00 87.12 92 THR A C 1
ATOM 666 O O . THR A 1 92 ? -20.144 -3.335 27.355 1.00 87.12 92 THR A O 1
ATOM 669 N N . LYS A 1 93 ? -18.009 -2.697 27.112 1.00 90.69 93 LYS A N 1
ATOM 670 C CA . LYS A 1 93 ? -17.672 -2.724 28.543 1.00 90.69 93 LYS A CA 1
ATOM 671 C C . LYS A 1 93 ? -18.093 -1.451 29.283 1.00 90.69 93 LYS A C 1
ATOM 673 O O . LYS A 1 93 ? -17.919 -1.382 30.496 1.00 90.69 93 LYS A O 1
ATOM 678 N N . GLY A 1 94 ? -18.604 -0.444 28.574 1.00 87.38 94 GLY A N 1
ATOM 679 C CA . GLY A 1 94 ? -18.996 0.841 29.148 1.00 87.38 94 GLY A CA 1
ATOM 680 C C . GLY A 1 94 ? -17.820 1.710 29.600 1.00 87.38 94 GLY A C 1
ATOM 681 O O . GLY A 1 94 ? -18.038 2.709 30.277 1.00 87.38 94 GLY A O 1
ATOM 682 N N . THR A 1 95 ? -16.577 1.363 29.242 1.00 83.94 95 THR A N 1
ATOM 683 C CA . THR A 1 95 ? -15.392 2.148 29.624 1.00 83.94 95 THR A CA 1
ATOM 684 C C . THR A 1 95 ? -15.222 3.410 28.785 1.00 83.94 95 THR A C 1
ATOM 686 O O . THR A 1 95 ? -14.481 4.306 29.183 1.00 83.94 95 THR A O 1
ATOM 689 N N . ILE A 1 96 ? -15.890 3.498 27.634 1.00 85.44 96 ILE A N 1
ATOM 690 C CA . ILE A 1 96 ? -15.774 4.612 26.688 1.00 85.44 96 ILE A CA 1
ATOM 691 C C . ILE A 1 96 ? -17.132 5.018 26.131 1.00 85.44 96 ILE A C 1
ATOM 693 O O . ILE A 1 96 ? -18.050 4.207 26.004 1.00 85.44 96 ILE A O 1
ATOM 697 N N . GLN A 1 97 ? -17.249 6.296 25.779 1.00 88.12 97 GLN A N 1
ATOM 698 C CA . GLN A 1 97 ? -18.481 6.861 25.248 1.00 88.12 97 GLN A CA 1
ATOM 699 C C . GLN A 1 97 ? -18.631 6.556 23.753 1.00 88.12 97 GLN A C 1
ATOM 701 O O . GLN A 1 97 ? -17.653 6.389 23.024 1.00 88.12 97 GLN A O 1
ATOM 706 N N . LEU A 1 98 ? -19.878 6.558 23.269 1.00 83.38 98 LEU A N 1
ATOM 707 C CA . L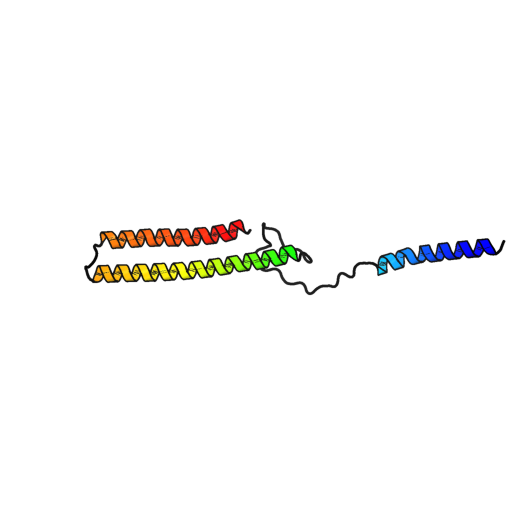EU A 1 98 ? -20.184 6.373 21.844 1.00 83.38 98 LEU A CA 1
ATOM 708 C C . LEU A 1 98 ? -19.523 7.451 20.960 1.00 83.38 98 LEU A C 1
ATOM 710 O O . LEU A 1 98 ? -19.233 7.204 19.789 1.00 83.38 98 LEU A O 1
ATOM 714 N N . GLY A 1 99 ? -19.266 8.637 21.528 1.00 86.31 99 GLY A N 1
ATOM 715 C CA . GLY A 1 99 ? -18.545 9.731 20.876 1.00 86.31 99 GLY A CA 1
ATOM 716 C C . GLY A 1 99 ? -17.142 9.342 20.408 1.00 86.31 99 GLY A C 1
ATOM 717 O O . GLY A 1 99 ? -16.797 9.605 19.260 1.00 86.31 99 GLY A O 1
ATOM 718 N N . ASP A 1 100 ? -16.390 8.628 21.239 1.00 86.38 100 ASP A N 1
ATOM 719 C CA . ASP A 1 100 ? -15.013 8.253 20.913 1.00 86.38 100 ASP A CA 1
ATOM 720 C C . ASP A 1 100 ? -14.955 7.056 19.956 1.00 86.38 100 ASP A C 1
ATOM 722 O O . ASP A 1 100 ? -13.980 6.870 19.227 1.00 86.38 100 ASP A O 1
ATOM 726 N N . LEU A 1 101 ? -15.991 6.208 19.962 1.00 88.12 101 LEU A N 1
ATOM 727 C CA . LEU A 1 101 ? -16.074 5.066 19.053 1.00 88.12 101 LEU A CA 1
ATOM 728 C C . LEU A 1 101 ? -16.259 5.539 17.608 1.00 88.12 101 LEU A C 1
ATOM 730 O O . LEU A 1 101 ? -15.527 5.097 16.725 1.00 88.12 101 LEU A O 1
ATOM 734 N N . LYS A 1 102 ? -17.206 6.456 17.362 1.00 89.00 102 LYS A N 1
ATOM 735 C CA . LYS A 1 102 ? -17.443 6.987 16.008 1.00 89.00 102 LYS A CA 1
ATOM 736 C C . LYS A 1 102 ? -16.228 7.750 15.476 1.00 89.00 102 LYS A C 1
ATOM 738 O O . LYS A 1 102 ? -15.915 7.627 14.298 1.00 89.00 102 LYS A O 1
ATOM 743 N N . GLU A 1 103 ? -15.526 8.493 16.331 1.00 92.00 103 GLU A N 1
ATOM 744 C CA . GLU A 1 103 ? -14.332 9.235 15.926 1.00 92.00 103 GLU A CA 1
ATOM 745 C C . GLU A 1 103 ? -13.206 8.280 15.524 1.00 92.00 103 GLU A C 1
ATOM 747 O O . GLU A 1 103 ? -12.619 8.438 14.455 1.00 92.00 103 GLU A O 1
ATOM 752 N N . HIS A 1 104 ? -12.986 7.214 16.300 1.00 91.81 104 HIS A N 1
ATOM 753 C CA . HIS A 1 104 ? -12.025 6.177 15.933 1.00 91.81 104 HIS A CA 1
ATOM 754 C C . HIS A 1 104 ? -12.369 5.507 14.595 1.00 91.81 104 HIS A C 1
ATOM 756 O O . HIS A 1 104 ? -11.476 5.285 13.778 1.00 91.81 104 HIS A O 1
ATOM 762 N N . VAL A 1 105 ? -13.649 5.214 14.336 1.00 90.94 105 VAL A N 1
ATOM 763 C CA . VAL A 1 105 ? -14.101 4.627 13.059 1.00 90.94 105 VAL A CA 1
ATOM 764 C C . VAL A 1 105 ? -13.842 5.576 11.881 1.00 90.94 105 VAL A C 1
ATOM 766 O O . VAL A 1 105 ? -13.381 5.143 10.829 1.00 90.94 105 VAL A O 1
ATOM 769 N N . ILE A 1 106 ? -14.072 6.879 12.046 1.00 93.00 106 ILE A N 1
ATOM 770 C CA . ILE A 1 106 ? -13.796 7.866 10.990 1.00 93.00 106 ILE A CA 1
ATOM 771 C C . ILE A 1 106 ? -12.287 7.956 10.722 1.00 93.00 106 ILE A C 1
ATOM 773 O O . ILE A 1 106 ? -11.851 7.868 9.574 1.00 93.00 106 ILE A O 1
ATOM 777 N N . VAL A 1 107 ? -11.475 8.074 11.775 1.00 94.25 107 VAL A N 1
ATOM 778 C CA . VAL A 1 107 ? -10.013 8.190 11.658 1.00 94.25 107 VAL A CA 1
ATOM 779 C C . VAL A 1 107 ? -9.399 6.932 11.043 1.00 94.25 107 VAL A C 1
ATOM 781 O O . VAL A 1 107 ? -8.531 7.031 10.178 1.00 94.25 107 VAL A O 1
ATOM 784 N N . SER A 1 108 ? -9.868 5.746 11.428 1.00 90.69 108 SER A N 1
ATOM 785 C CA . SER A 1 108 ? -9.383 4.481 10.864 1.00 90.69 108 SER A CA 1
ATOM 786 C C . SER A 1 108 ? -9.660 4.357 9.363 1.00 90.69 108 SER A C 1
ATOM 788 O O . SER A 1 108 ? -8.773 3.928 8.623 1.00 90.69 108 SER A O 1
ATOM 790 N N . VAL A 1 109 ? -10.828 4.801 8.884 1.00 92.56 109 VAL A N 1
ATOM 791 C CA . VAL A 1 109 ? -11.137 4.856 7.441 1.00 92.56 109 VAL A CA 1
ATOM 792 C C . VAL A 1 109 ? -10.211 5.830 6.706 1.00 92.56 109 VAL A C 1
ATOM 794 O O . VAL A 1 109 ? -9.714 5.510 5.622 1.00 92.56 109 VAL A O 1
ATOM 797 N N . ILE A 1 110 ? -9.937 7.000 7.292 1.00 95.06 110 ILE A N 1
ATOM 798 C CA . ILE A 1 110 ? -9.034 7.999 6.702 1.00 95.06 110 ILE A CA 1
ATOM 799 C C . ILE A 1 110 ? -7.612 7.440 6.591 1.00 95.06 110 ILE A C 1
ATOM 801 O O . ILE A 1 110 ? -7.009 7.514 5.521 1.00 95.06 110 ILE A O 1
ATOM 805 N N . ILE A 1 111 ? -7.089 6.834 7.662 1.00 92.44 111 ILE A N 1
ATOM 806 C CA . ILE A 1 111 ? -5.747 6.236 7.673 1.00 92.44 111 ILE A CA 1
ATOM 807 C C . ILE A 1 111 ? -5.649 5.120 6.630 1.00 92.44 111 ILE A C 1
ATOM 809 O O . ILE A 1 111 ? -4.684 5.080 5.869 1.00 92.44 111 ILE A O 1
ATOM 813 N N . LEU A 1 112 ? -6.652 4.242 6.548 1.00 92.56 112 LEU A N 1
ATOM 814 C CA . LEU A 1 112 ? -6.661 3.158 5.569 1.00 92.56 112 LEU A CA 1
ATOM 815 C C . LEU A 1 112 ? -6.641 3.694 4.130 1.00 92.56 112 LEU A C 1
ATOM 817 O O . LEU A 1 112 ? -5.855 3.232 3.303 1.00 92.56 112 LEU A O 1
ATOM 821 N N . THR A 1 113 ? -7.465 4.704 3.848 1.00 93.56 113 THR A N 1
ATOM 822 C CA . THR A 1 113 ? -7.514 5.352 2.530 1.00 93.56 113 THR A CA 1
ATOM 823 C C . THR A 1 113 ? -6.174 6.003 2.187 1.00 93.56 113 THR A C 1
ATOM 825 O O . THR A 1 113 ? -5.694 5.873 1.061 1.00 93.56 113 THR A O 1
ATOM 828 N N . LEU A 1 114 ? -5.530 6.649 3.163 1.00 93.38 114 LEU A N 1
ATOM 829 C CA . LEU A 1 114 ? -4.219 7.272 2.997 1.00 93.38 114 LEU A CA 1
ATOM 830 C C . LEU A 1 114 ? -3.137 6.237 2.661 1.00 93.38 114 LEU A C 1
ATOM 832 O O . LEU A 1 114 ? -2.353 6.459 1.740 1.00 93.38 114 LEU A O 1
ATOM 836 N N . VAL A 1 115 ? -3.111 5.091 3.348 1.00 92.19 115 VAL A N 1
ATOM 837 C CA . VAL A 1 115 ? -2.145 4.015 3.065 1.00 92.19 115 VAL A CA 1
ATOM 838 C C . VAL A 1 115 ? -2.303 3.497 1.634 1.00 92.19 115 VAL A C 1
ATOM 840 O O . VAL A 1 115 ? -1.315 3.382 0.911 1.00 92.19 115 VAL A O 1
ATOM 843 N N . ILE A 1 116 ? -3.538 3.244 1.193 1.00 91.06 116 ILE A N 1
ATOM 844 C CA . ILE A 1 116 ? -3.816 2.779 -0.174 1.00 91.06 116 ILE A CA 1
ATOM 845 C C . ILE A 1 116 ? -3.389 3.837 -1.201 1.00 91.06 116 ILE A C 1
ATOM 847 O O . ILE A 1 116 ? -2.753 3.510 -2.204 1.00 91.06 116 ILE A O 1
ATOM 851 N N . ALA A 1 117 ? -3.683 5.113 -0.938 1.00 93.12 117 ALA A N 1
ATOM 852 C CA . ALA A 1 117 ? -3.271 6.215 -1.800 1.00 93.12 117 ALA A CA 1
ATOM 853 C C . ALA A 1 117 ? -1.741 6.309 -1.930 1.00 93.12 117 ALA A C 1
ATOM 855 O O . ALA A 1 117 ? -1.238 6.491 -3.037 1.00 93.12 117 ALA A O 1
ATOM 856 N N . MET A 1 118 ? -0.995 6.126 -0.837 1.00 90.56 118 MET A N 1
ATOM 857 C CA . MET A 1 118 ? 0.473 6.127 -0.854 1.00 90.56 118 MET A CA 1
ATOM 858 C C . MET A 1 118 ? 1.051 4.956 -1.653 1.00 90.56 118 MET A C 1
ATOM 860 O O . MET A 1 118 ? 1.982 5.156 -2.432 1.00 90.56 118 MET A O 1
ATOM 864 N N . VAL A 1 119 ? 0.485 3.753 -1.522 1.00 89.94 119 VAL A N 1
ATOM 865 C CA . VAL A 1 119 ? 0.907 2.593 -2.327 1.00 89.94 119 VAL A CA 1
ATOM 866 C C . VAL A 1 119 ? 0.656 2.849 -3.815 1.00 89.94 119 VAL A C 1
ATOM 868 O O . VAL A 1 119 ? 1.556 2.666 -4.632 1.00 89.94 119 VAL A O 1
ATOM 871 N N . ASN A 1 120 ? -0.521 3.365 -4.174 1.00 90.38 120 ASN A N 1
ATOM 872 C CA . ASN A 1 120 ? -0.836 3.713 -5.562 1.00 90.38 120 ASN A CA 1
ATOM 873 C C . ASN A 1 120 ? 0.072 4.821 -6.109 1.00 90.38 120 ASN A C 1
ATOM 875 O O . ASN A 1 120 ? 0.483 4.776 -7.268 1.00 90.38 120 ASN A O 1
ATOM 879 N N . TYR A 1 121 ? 0.402 5.821 -5.290 1.00 90.00 121 TYR A N 1
ATOM 880 C CA . TYR A 1 121 ? 1.334 6.880 -5.669 1.00 90.00 121 TYR A CA 1
ATOM 881 C C . TYR A 1 121 ? 2.756 6.342 -5.878 1.00 90.00 121 TYR A C 1
ATOM 883 O O . TYR A 1 121 ? 3.427 6.730 -6.834 1.00 90.00 121 TYR A O 1
ATOM 891 N N . SER A 1 122 ? 3.199 5.398 -5.042 1.00 84.06 122 SER A N 1
ATOM 892 C CA . SER A 1 122 ? 4.492 4.728 -5.199 1.00 84.06 122 SER A CA 1
ATOM 893 C C . SER A 1 122 ? 4.584 3.971 -6.525 1.00 84.06 122 SER A C 1
ATOM 895 O O . SER A 1 122 ? 5.594 4.093 -7.212 1.00 84.06 122 SER A O 1
ATOM 897 N N . VAL A 1 123 ? 3.531 3.245 -6.914 1.00 82.31 123 VAL A N 1
ATOM 898 C CA . VAL A 1 123 ? 3.497 2.508 -8.189 1.00 82.31 123 VAL A CA 1
ATOM 899 C C . VAL A 1 123 ? 3.510 3.462 -9.386 1.00 82.31 123 VAL A C 1
ATOM 901 O O . VAL A 1 123 ? 4.238 3.217 -10.344 1.00 82.31 123 VAL A O 1
ATOM 904 N N . GLN A 1 124 ? 2.753 4.562 -9.325 1.00 84.31 124 GLN A N 1
ATOM 905 C CA . GLN A 1 124 ? 2.731 5.581 -10.382 1.00 84.31 124 GLN A CA 1
ATOM 906 C C . GLN A 1 124 ? 4.064 6.319 -10.523 1.00 84.31 124 GLN A C 1
ATOM 908 O O . GLN A 1 124 ? 4.510 6.554 -11.636 1.00 84.31 124 GLN A O 1
ATOM 913 N N . THR A 1 125 ? 4.722 6.654 -9.411 1.00 82.56 125 THR A N 1
ATOM 914 C CA . THR A 1 125 ? 6.038 7.323 -9.430 1.00 82.56 125 THR A CA 1
ATOM 915 C C . THR A 1 125 ? 7.117 6.454 -10.077 1.00 82.56 125 THR A C 1
ATOM 917 O O . THR A 1 125 ? 8.096 6.964 -10.610 1.00 82.56 125 THR A O 1
ATOM 920 N N . LEU A 1 126 ? 6.953 5.134 -10.006 1.00 73.56 126 LEU A N 1
ATOM 921 C CA . LEU A 1 126 ? 7.886 4.161 -10.565 1.00 73.56 126 LEU A CA 1
ATOM 922 C C . LEU A 1 126 ? 7.565 3.802 -12.028 1.00 73.56 126 LEU A C 1
ATOM 924 O O . LEU A 1 126 ? 8.298 3.023 -12.645 1.00 73.56 126 LEU A O 1
ATOM 928 N N . ALA A 1 127 ? 6.445 4.310 -12.548 1.00 65.50 127 ALA A N 1
ATOM 929 C CA . ALA A 1 127 ? 5.966 4.094 -13.904 1.00 65.50 127 ALA A CA 1
ATOM 930 C C . ALA A 1 127 ? 6.433 5.168 -14.883 1.00 65.50 127 ALA A C 1
ATOM 932 O O . ALA A 1 127 ? 7.211 6.068 -14.509 1.00 65.50 127 ALA A O 1
#

Secondary structure (DSSP, 8-state):
-HHHHHHHHHHHHHHHHHHHHHHHTS--------PPPPTT-STTS----TT-HHHHHHHHHHHHHHHHHHHHHHHHHHHHHHHHHHHHHHHHTTSS-HHHHHHHHHHHHHHHHHHHHHHHHHHHHT-

Radius of gyration: 33.36 Å; chains: 1; bounding box: 79×27×95 Å

Sequence (127 aa):
MKKHLRKINSGIASIALAPVALIAASPAFSALPTIQPPAGGSIGGGTTQEGDILGLIGAYLKLGFTILGLILAVAAFLYVVIASMQRYRDYTKGTIQLGDLKEHVIVSVIILTLVIAMVNYSVQTLA